Protein AF-A0A5B7G9D9-F1 (afdb_monomer_lite)

Radius of gyration: 19.96 Å; chains: 1; bounding box: 50×51×45 Å

Structure (mmCIF, N/CA/C/O backbone):
data_AF-A0A5B7G9D9-F1
#
_entry.id   AF-A0A5B7G9D9-F1
#
loop_
_atom_site.group_PDB
_atom_site.id
_atom_site.type_symbol
_atom_site.label_atom_id
_atom_site.label_alt_id
_atom_site.label_comp_id
_atom_site.label_asym_id
_atom_site.label_entity_id
_atom_site.label_seq_id
_atom_site.pdbx_PDB_ins_code
_atom_site.Cartn_x
_atom_site.Cartn_y
_atom_site.Cartn_z
_atom_site.occupancy
_atom_site.B_iso_or_equiv
_atom_site.auth_seq_id
_atom_site.auth_comp_id
_atom_site.auth_asym_id
_atom_site.auth_atom_id
_atom_site.pdbx_PDB_model_num
ATOM 1 N N . MET A 1 1 ? 15.672 -17.494 6.144 1.00 69.94 1 MET A N 1
ATOM 2 C CA . MET A 1 1 ? 14.205 -17.357 6.273 1.00 69.94 1 MET A CA 1
ATOM 3 C C . MET A 1 1 ? 13.886 -15.875 6.356 1.00 69.94 1 MET A C 1
ATOM 5 O O . MET A 1 1 ? 14.485 -15.202 7.184 1.00 69.94 1 MET A O 1
ATOM 9 N N . SER A 1 2 ? 13.019 -15.360 5.488 1.00 78.38 2 SER A N 1
ATOM 10 C CA . SER A 1 2 ? 12.480 -13.998 5.582 1.00 78.38 2 SER A CA 1
ATOM 11 C C . SER A 1 2 ? 10.986 -14.077 5.884 1.00 78.38 2 SER A C 1
ATOM 13 O O . SER A 1 2 ? 10.316 -15.015 5.462 1.00 78.38 2 SER A O 1
ATOM 15 N N . ALA A 1 3 ? 10.481 -13.124 6.668 1.00 84.06 3 ALA A N 1
ATOM 16 C CA . ALA A 1 3 ? 9.072 -13.061 7.048 1.00 84.06 3 ALA A CA 1
ATOM 17 C C . ALA A 1 3 ? 8.488 -11.701 6.652 1.00 84.06 3 ALA A C 1
ATOM 19 O O . ALA A 1 3 ? 7.961 -11.536 5.557 1.00 84.06 3 ALA A O 1
ATOM 20 N N . GLU A 1 4 ? 8.653 -10.687 7.500 1.00 84.00 4 GLU A N 1
ATOM 21 C CA . GLU A 1 4 ? 8.013 -9.381 7.308 1.00 84.00 4 GLU A CA 1
ATOM 22 C C . GLU A 1 4 ? 8.433 -8.646 6.030 1.00 84.00 4 GLU A C 1
ATOM 24 O O . GLU A 1 4 ? 7.591 -8.012 5.392 1.00 84.00 4 GLU A O 1
ATOM 29 N N . GLY A 1 5 ? 9.700 -8.770 5.622 1.00 84.88 5 GLY A N 1
ATOM 30 C CA . GLY A 1 5 ? 10.170 -8.199 4.359 1.00 84.88 5 GLY A CA 1
ATOM 31 C C . GLY A 1 5 ? 9.401 -8.748 3.154 1.00 84.88 5 GLY A C 1
ATOM 32 O O . GLY A 1 5 ? 9.016 -7.979 2.280 1.00 84.88 5 GLY A O 1
ATOM 33 N N . ASN A 1 6 ? 9.087 -10.048 3.161 1.00 90.06 6 ASN A N 1
ATOM 34 C CA . ASN A 1 6 ? 8.357 -10.706 2.078 1.00 90.06 6 ASN A CA 1
ATOM 35 C C . ASN A 1 6 ? 6.869 -10.313 2.043 1.00 90.06 6 ASN A C 1
ATOM 37 O O . ASN A 1 6 ? 6.266 -10.284 0.978 1.00 90.06 6 ASN A O 1
ATOM 41 N N . LEU A 1 7 ? 6.278 -9.965 3.196 1.00 89.50 7 LEU A N 1
ATOM 42 C CA . LEU A 1 7 ? 4.882 -9.505 3.269 1.00 89.50 7 LEU A CA 1
ATOM 43 C C . LEU A 1 7 ? 4.655 -8.141 2.601 1.00 89.50 7 LEU A C 1
ATOM 45 O O . LEU A 1 7 ? 3.542 -7.862 2.167 1.00 89.50 7 LEU A O 1
ATOM 49 N N . HIS A 1 8 ? 5.680 -7.287 2.556 1.00 93.25 8 HIS A N 1
ATOM 50 C CA . HIS A 1 8 ? 5.598 -5.960 1.930 1.00 93.25 8 HIS A CA 1
ATOM 51 C C . HIS A 1 8 ? 6.224 -5.950 0.530 1.00 93.25 8 HIS A C 1
ATOM 53 O O . HIS A 1 8 ? 5.824 -5.164 -0.325 1.00 93.25 8 HIS A O 1
ATOM 59 N N . ASN A 1 9 ? 7.180 -6.847 0.278 1.00 94.31 9 ASN A N 1
ATOM 60 C CA . ASN A 1 9 ? 7.839 -7.009 -1.008 1.00 94.31 9 ASN A CA 1
ATOM 61 C C . ASN A 1 9 ? 7.925 -8.499 -1.394 1.00 94.31 9 ASN A C 1
ATOM 63 O O . ASN A 1 9 ? 8.935 -9.141 -1.102 1.00 94.31 9 ASN A O 1
ATOM 67 N N . PRO A 1 10 ? 6.912 -9.053 -2.086 1.00 93.38 10 PRO A N 1
ATOM 68 C CA . PRO A 1 10 ? 6.971 -10.417 -2.618 1.00 93.38 10 PRO A CA 1
ATOM 69 C C . PRO A 1 10 ? 8.096 -10.626 -3.645 1.00 93.38 10 PRO A C 1
ATOM 71 O O . PRO A 1 10 ? 8.570 -11.743 -3.832 1.00 93.38 10 PRO A O 1
ATOM 74 N N . ALA A 1 11 ? 8.564 -9.551 -4.287 1.00 93.19 11 ALA A N 1
ATOM 75 C CA . ALA A 1 11 ? 9.653 -9.572 -5.261 1.00 93.19 11 ALA A CA 1
ATOM 76 C C . ALA A 1 11 ? 11.050 -9.472 -4.615 1.00 93.19 11 ALA A C 1
ATOM 78 O O . ALA A 1 11 ? 12.041 -9.282 -5.321 1.00 93.19 11 ALA A O 1
ATOM 79 N N . LEU A 1 12 ? 11.161 -9.635 -3.287 1.00 91.00 12 LEU A N 1
ATOM 80 C CA . LEU A 1 12 ? 12.408 -9.469 -2.527 1.00 91.00 12 LEU A CA 1
ATOM 81 C C . LEU A 1 12 ? 13.596 -10.247 -3.114 1.00 91.00 12 LEU A C 1
ATOM 83 O O . LEU A 1 12 ? 14.721 -9.756 -3.089 1.00 91.00 12 LEU A O 1
ATOM 87 N N . TYR A 1 13 ? 13.347 -11.443 -3.649 1.00 91.50 13 TYR A N 1
ATOM 88 C CA . TYR A 1 13 ? 14.374 -12.310 -4.237 1.00 91.50 13 TYR A CA 1
ATOM 89 C C . TYR A 1 13 ? 14.386 -12.315 -5.769 1.00 91.50 13 TYR A C 1
ATOM 91 O O . TYR A 1 13 ? 15.216 -12.992 -6.366 1.00 91.50 13 TYR A O 1
ATOM 99 N N . ALA A 1 14 ? 13.491 -11.562 -6.410 1.00 90.81 14 ALA A N 1
ATOM 100 C CA . ALA A 1 14 ? 13.396 -11.484 -7.865 1.00 90.81 14 ALA A CA 1
ATOM 101 C C . ALA A 1 14 ? 14.359 -10.447 -8.472 1.00 90.81 14 ALA A C 1
ATOM 103 O O . ALA A 1 14 ? 14.452 -10.347 -9.691 1.00 90.81 14 ALA A O 1
ATOM 104 N N . GLY A 1 15 ? 15.043 -9.646 -7.643 1.00 87.50 15 GLY A N 1
ATOM 105 C CA . GLY A 1 15 ? 15.938 -8.579 -8.108 1.00 87.50 15 GLY A CA 1
ATOM 106 C C . GLY A 1 15 ? 15.216 -7.445 -8.844 1.00 87.50 15 GLY A C 1
ATOM 107 O O . GLY A 1 15 ? 15.845 -6.692 -9.580 1.00 87.50 15 GLY A O 1
ATOM 108 N N . THR A 1 16 ? 13.897 -7.338 -8.673 1.00 92.69 16 THR A N 1
ATOM 109 C CA . THR A 1 16 ? 13.046 -6.334 -9.319 1.00 92.69 16 THR A CA 1
ATOM 110 C C . THR A 1 16 ? 12.193 -5.606 -8.284 1.00 92.69 16 THR A C 1
ATOM 112 O O . THR A 1 16 ? 11.962 -6.100 -7.179 1.00 92.69 16 THR A O 1
ATOM 115 N N . HIS A 1 17 ? 11.711 -4.422 -8.658 1.00 93.44 17 HIS A N 1
ATOM 116 C CA . HIS A 1 17 ? 10.827 -3.593 -7.839 1.00 93.44 17 HIS A CA 1
ATOM 117 C C . HIS A 1 17 ? 9.541 -3.307 -8.612 1.00 93.44 17 HIS A C 1
ATOM 119 O O . HIS A 1 17 ? 9.343 -2.181 -9.073 1.00 93.44 17 HIS A O 1
ATOM 125 N N . PRO A 1 18 ? 8.691 -4.326 -8.832 1.00 96.75 18 PRO A N 1
ATOM 126 C CA . PRO A 1 18 ? 7.441 -4.120 -9.541 1.00 96.75 18 PRO A CA 1
ATOM 127 C C . PRO A 1 18 ? 6.559 -3.128 -8.773 1.00 96.75 18 PRO A C 1
ATOM 129 O O . PRO A 1 18 ? 6.694 -2.983 -7.549 1.00 96.75 18 PRO A O 1
ATOM 132 N N . PRO A 1 19 ? 5.630 -2.450 -9.457 1.00 97.69 19 PRO A N 1
ATOM 133 C CA . PRO A 1 19 ? 4.638 -1.656 -8.768 1.00 97.69 19 PRO A CA 1
ATOM 134 C C . PRO A 1 19 ? 3.782 -2.505 -7.824 1.00 97.69 19 PRO A C 1
ATOM 136 O O . PRO A 1 19 ? 3.366 -3.616 -8.160 1.00 97.69 19 PRO A O 1
ATOM 139 N N . VAL A 1 20 ? 3.448 -1.956 -6.659 1.00 97.69 20 VAL A N 1
ATOM 140 C CA . VAL A 1 20 ? 2.701 -2.665 -5.611 1.00 97.69 20 VAL A CA 1
ATOM 141 C C . VAL A 1 20 ? 1.324 -3.140 -6.081 1.00 97.69 20 VAL A C 1
ATOM 143 O O . VAL A 1 20 ? 0.837 -4.166 -5.608 1.00 97.69 20 VAL A O 1
ATOM 146 N N . TRP A 1 21 ? 0.698 -2.447 -7.040 1.00 98.25 21 TRP A N 1
ATOM 147 C CA . TRP A 1 21 ? -0.574 -2.882 -7.622 1.00 98.25 21 TRP A CA 1
ATOM 148 C C . TRP A 1 21 ? -0.432 -4.135 -8.482 1.00 98.25 21 TRP A C 1
ATOM 150 O O . TRP A 1 21 ? -1.346 -4.948 -8.482 1.00 98.25 21 TRP A O 1
ATOM 160 N N . GLN A 1 22 ? 0.695 -4.336 -9.169 1.00 98.00 22 GLN A N 1
ATOM 161 C CA . GLN A 1 22 ? 0.905 -5.519 -10.004 1.00 98.00 22 GLN A CA 1
ATOM 162 C C . GLN A 1 22 ? 0.897 -6.783 -9.139 1.00 98.00 22 GLN A C 1
ATOM 164 O O . GLN A 1 22 ? 0.089 -7.681 -9.367 1.00 98.00 22 GLN A O 1
ATOM 169 N N . VAL A 1 23 ? 1.726 -6.804 -8.090 1.00 97.25 23 VAL A N 1
ATOM 170 C CA . VAL A 1 23 ? 1.803 -7.947 -7.165 1.00 97.25 23 VAL A CA 1
ATOM 171 C C . VAL A 1 23 ? 0.521 -8.117 -6.347 1.00 97.25 23 VAL A C 1
ATOM 173 O O . VAL A 1 23 ? 0.128 -9.238 -6.039 1.00 97.25 23 VAL A O 1
ATOM 176 N N . SER A 1 24 ? -0.164 -7.018 -6.009 1.00 97.88 24 SER A N 1
ATOM 177 C CA . SER A 1 24 ? -1.422 -7.081 -5.255 1.00 97.88 24 SER A CA 1
ATOM 178 C C . SER A 1 24 ? -2.565 -7.645 -6.096 1.00 97.88 24 SER A C 1
ATOM 180 O O . SER A 1 24 ? -3.356 -8.429 -5.580 1.00 97.88 24 SER A O 1
ATOM 182 N N . LEU A 1 25 ? -2.657 -7.272 -7.376 1.00 98.44 25 LEU A N 1
ATOM 183 C CA . LEU A 1 25 ? -3.663 -7.811 -8.294 1.00 98.44 25 LEU A CA 1
ATOM 184 C C . LEU A 1 25 ? -3.415 -9.293 -8.574 1.00 98.44 25 LEU A C 1
ATOM 186 O O . LEU A 1 25 ? -4.350 -10.081 -8.493 1.00 98.44 25 LEU A O 1
ATOM 190 N N . GLU A 1 26 ? -2.164 -9.685 -8.822 1.00 97.94 26 GLU A N 1
ATOM 191 C CA . GLU A 1 26 ? -1.787 -11.095 -8.971 1.00 97.94 26 GLU A CA 1
ATOM 192 C C . GLU A 1 26 ? -2.181 -11.911 -7.731 1.00 97.94 26 GLU A C 1
ATOM 194 O O . GLU A 1 26 ? -2.881 -12.918 -7.845 1.00 97.94 26 GLU A O 1
ATOM 199 N N . TYR A 1 27 ? -1.832 -11.426 -6.534 1.00 97.56 27 TYR A N 1
ATOM 200 C CA . TYR A 1 27 ? -2.235 -12.047 -5.272 1.00 97.56 27 TYR A CA 1
ATOM 201 C C . TYR A 1 27 ? -3.760 -12.181 -5.138 1.00 97.56 27 TYR A C 1
ATOM 203 O O . TYR A 1 27 ? -4.257 -13.228 -4.725 1.00 97.56 27 TYR A O 1
ATOM 211 N N . LEU A 1 28 ? -4.520 -11.133 -5.468 1.00 97.81 28 LEU A N 1
ATOM 212 C CA . LEU A 1 28 ? -5.979 -11.153 -5.345 1.00 97.81 28 LEU A CA 1
ATOM 213 C C . LEU A 1 28 ? -6.635 -12.090 -6.363 1.00 97.81 28 LEU A C 1
ATOM 215 O O . LEU A 1 28 ? -7.608 -12.752 -6.013 1.00 97.81 28 LEU A O 1
ATOM 219 N N . HIS A 1 29 ? -6.093 -12.205 -7.577 1.00 98.00 29 HIS A N 1
ATOM 220 C CA . HIS A 1 29 ? -6.549 -13.200 -8.549 1.00 98.00 29 HIS A CA 1
ATOM 221 C C . HIS A 1 29 ? -6.289 -14.628 -8.058 1.00 98.00 29 HIS A C 1
ATOM 223 O O . HIS A 1 29 ? -7.190 -15.461 -8.120 1.00 98.00 29 HIS A O 1
ATOM 229 N N . LEU A 1 30 ? -5.120 -14.891 -7.464 1.00 97.62 30 LEU A N 1
ATOM 230 C CA . LEU A 1 30 ? -4.850 -16.175 -6.810 1.00 97.62 30 LEU A CA 1
ATOM 231 C C . LEU A 1 30 ? -5.803 -16.429 -5.636 1.00 97.62 30 LEU A C 1
ATOM 233 O O . LEU A 1 30 ? -6.241 -17.554 -5.439 1.00 97.62 30 LEU A O 1
ATOM 237 N N . ALA A 1 31 ? -6.172 -15.399 -4.871 1.00 96.75 31 ALA A N 1
ATOM 238 C CA . ALA A 1 31 ? -7.145 -15.530 -3.786 1.00 96.75 31 ALA A CA 1
ATOM 239 C C . ALA A 1 31 ? -8.584 -15.783 -4.282 1.00 96.75 31 ALA A C 1
ATOM 241 O O . ALA A 1 31 ? -9.394 -16.309 -3.519 1.00 96.75 31 ALA A O 1
ATOM 242 N N . LEU A 1 32 ? 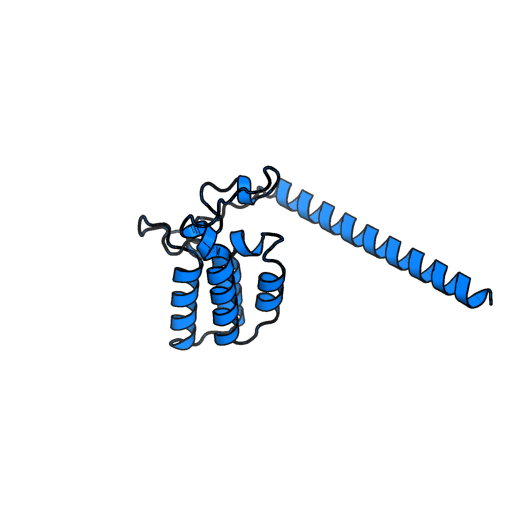-8.914 -15.417 -5.528 1.00 96.69 32 LEU A N 1
ATOM 243 C CA . LEU A 1 32 ? -10.169 -15.813 -6.178 1.00 96.69 32 LEU A CA 1
ATOM 244 C C . LEU A 1 32 ? -10.127 -17.281 -6.623 1.00 96.69 32 LEU A C 1
ATOM 246 O O . LEU A 1 32 ? -11.108 -17.996 -6.438 1.00 96.69 32 LEU A O 1
ATOM 250 N N . GLU A 1 33 ? -9.000 -17.733 -7.178 1.00 97.69 33 GLU A N 1
ATOM 251 C CA . GLU A 1 33 ? -8.799 -19.127 -7.605 1.00 97.69 33 GLU A CA 1
ATOM 252 C C . GLU A 1 33 ? -8.686 -20.093 -6.414 1.00 97.69 33 GLU A C 1
ATOM 254 O O . GLU A 1 33 ? -9.170 -21.228 -6.450 1.00 97.69 33 GLU A O 1
ATOM 259 N N . HIS A 1 34 ? -8.077 -19.627 -5.326 1.00 96.69 34 HIS A N 1
ATOM 260 C CA . HIS A 1 34 ? -7.832 -20.374 -4.100 1.00 96.69 34 HIS A CA 1
ATOM 261 C C . HIS A 1 34 ? -8.404 -19.609 -2.897 1.00 96.69 34 HIS A C 1
ATOM 263 O O . HIS A 1 34 ? -7.666 -18.912 -2.188 1.00 96.69 34 HIS A O 1
ATOM 269 N N . PRO A 1 35 ? -9.725 -19.726 -2.650 1.00 93.06 35 PRO A N 1
ATOM 270 C CA . PRO A 1 35 ? -10.405 -18.946 -1.628 1.00 93.06 35 PRO A CA 1
ATOM 271 C C . PRO A 1 35 ? -9.802 -19.124 -0.236 1.00 93.06 35 PRO A C 1
ATOM 273 O O . PRO A 1 35 ? -9.608 -20.235 0.257 1.00 93.06 35 PRO A O 1
ATOM 276 N N . CYS A 1 36 ? -9.579 -17.999 0.435 1.00 92.88 36 CYS A N 1
ATOM 277 C CA . CYS A 1 36 ? -9.185 -17.941 1.835 1.00 92.88 36 CYS A CA 1
ATOM 278 C C . CYS A 1 36 ? -10.076 -16.944 2.592 1.00 92.88 36 CYS A C 1
ATOM 280 O O . CYS A 1 36 ? -10.776 -16.141 1.966 1.00 92.88 36 CYS A O 1
ATOM 282 N N . PRO A 1 37 ? -10.085 -16.966 3.939 1.00 95.44 37 PRO A N 1
ATOM 283 C CA . PRO A 1 37 ? -10.809 -15.968 4.711 1.00 95.44 37 PRO A CA 1
ATOM 284 C C . PRO A 1 37 ? -10.450 -14.551 4.259 1.00 95.44 37 PRO A C 1
ATOM 286 O O . PRO A 1 37 ? -9.284 -14.160 4.266 1.00 95.44 37 PRO A O 1
ATOM 289 N N . THR A 1 38 ? -11.461 -13.749 3.920 1.00 94.69 38 THR A N 1
ATOM 290 C CA . THR A 1 38 ? -11.287 -12.377 3.420 1.00 94.69 38 THR A CA 1
ATOM 291 C C . THR A 1 38 ? -10.392 -11.524 4.322 1.00 94.69 38 THR A C 1
ATOM 293 O O . THR A 1 38 ? -9.657 -10.659 3.849 1.00 94.69 38 THR A O 1
ATOM 296 N N . SER A 1 39 ? -10.431 -11.758 5.635 1.00 96.00 39 SER A N 1
ATOM 297 C CA . SER A 1 39 ? -9.580 -11.068 6.605 1.00 96.00 39 SER A CA 1
ATOM 298 C C . SER A 1 39 ? -8.085 -11.245 6.320 1.00 96.00 39 SER A C 1
ATOM 300 O O . SER A 1 39 ? -7.33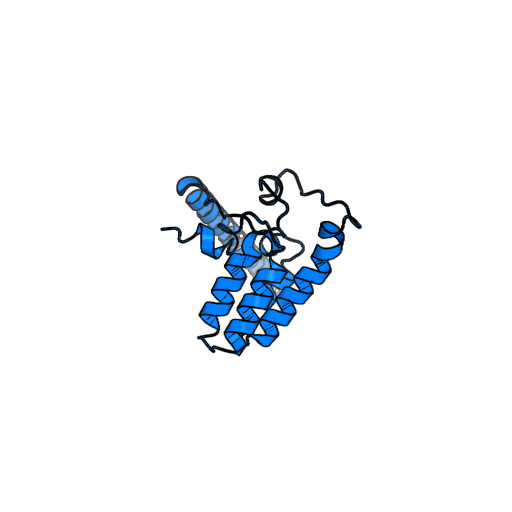0 -10.297 6.536 1.00 96.00 39 SER A O 1
ATOM 302 N N . TYR A 1 40 ? -7.666 -12.405 5.805 1.00 95.56 40 TYR A N 1
ATOM 303 C CA . TYR A 1 40 ? -6.274 -12.699 5.463 1.00 95.56 40 TYR A CA 1
ATOM 304 C C . TYR A 1 40 ? -5.862 -11.899 4.233 1.00 95.56 40 TYR A C 1
ATOM 306 O O . TYR A 1 40 ? -4.916 -11.116 4.305 1.00 95.56 40 TYR A O 1
ATOM 314 N N . SER A 1 41 ? -6.641 -11.988 3.151 1.00 96.62 41 SER A N 1
ATOM 315 C CA . SER A 1 41 ? -6.407 -11.202 1.935 1.00 96.62 41 SER A CA 1
ATOM 316 C C . SER A 1 41 ? -6.395 -9.710 2.201 1.00 96.62 41 SER A C 1
ATOM 318 O O . SER A 1 41 ? -5.455 -9.027 1.803 1.00 96.62 41 SER A O 1
ATOM 320 N N . ARG A 1 42 ? -7.364 -9.201 2.965 1.00 97.38 42 ARG A N 1
ATOM 321 C CA . ARG A 1 42 ? -7.394 -7.789 3.349 1.00 97.38 42 ARG A CA 1
ATOM 322 C C . ARG A 1 42 ? -6.142 -7.396 4.130 1.00 97.38 42 ARG A C 1
ATOM 324 O O . ARG A 1 42 ? -5.553 -6.355 3.855 1.00 97.38 42 ARG A O 1
ATOM 331 N N . GLY A 1 43 ? -5.728 -8.228 5.087 1.00 96.69 43 GLY A N 1
ATOM 332 C CA . GLY A 1 43 ? -4.503 -8.026 5.858 1.00 96.69 43 GLY A CA 1
ATOM 333 C C . GLY A 1 43 ? -3.255 -7.961 4.974 1.00 96.69 43 GLY A C 1
ATOM 334 O O . GLY A 1 43 ? -2.441 -7.057 5.148 1.00 96.69 43 GLY A O 1
ATOM 335 N N . HIS A 1 44 ? -3.131 -8.860 3.997 1.00 96.44 44 HIS A N 1
ATOM 336 C CA . HIS A 1 44 ? -2.016 -8.871 3.048 1.00 96.44 44 HIS A CA 1
ATOM 337 C C . HIS A 1 44 ? -2.025 -7.651 2.124 1.00 96.44 44 HIS A C 1
ATOM 339 O O . HIS A 1 44 ? -0.991 -7.009 1.972 1.00 96.44 44 HIS A O 1
ATOM 345 N N . VAL A 1 45 ? -3.181 -7.243 1.595 1.00 97.69 45 VAL A N 1
ATOM 346 C CA . VAL A 1 45 ? -3.284 -6.027 0.768 1.00 97.69 45 VAL A CA 1
ATOM 347 C C . VAL A 1 45 ? -2.878 -4.780 1.562 1.00 97.69 45 VAL A C 1
ATOM 349 O O . VAL A 1 45 ? -2.145 -3.939 1.048 1.00 97.69 45 VAL A O 1
ATOM 352 N N . PHE A 1 46 ? -3.260 -4.674 2.842 1.00 97.50 46 PHE A N 1
ATOM 353 C CA . PHE A 1 46 ? -2.787 -3.581 3.705 1.00 97.50 46 PHE A CA 1
ATOM 354 C C . PHE A 1 46 ? -1.261 -3.555 3.869 1.00 97.50 46 PHE A C 1
ATOM 356 O O . PHE A 1 46 ? -0.695 -2.478 4.055 1.00 97.50 46 PHE A O 1
ATOM 363 N N . LYS A 1 47 ? -0.601 -4.718 3.829 1.00 96.00 47 LYS A N 1
ATOM 364 C CA . LYS A 1 47 ? 0.860 -4.835 3.924 1.00 96.00 47 LYS A CA 1
ATOM 365 C C . LYS A 1 47 ? 1.535 -4.482 2.603 1.00 96.00 47 LYS A C 1
ATOM 367 O O . LYS A 1 47 ? 2.431 -3.645 2.600 1.00 96.00 47 LYS A O 1
ATOM 372 N N . LEU A 1 48 ? 1.053 -5.029 1.490 1.00 97.06 48 LEU A N 1
ATOM 373 C CA . LEU A 1 48 ? 1.576 -4.743 0.151 1.00 97.06 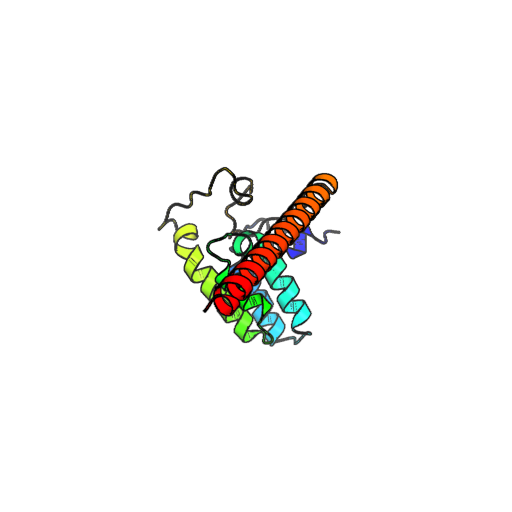48 LEU A CA 1
ATOM 374 C C . LEU A 1 48 ? 1.461 -3.257 -0.207 1.00 97.06 48 LEU A C 1
ATOM 376 O O . LEU A 1 48 ? 2.396 -2.664 -0.733 1.00 97.06 48 LEU A O 1
ATOM 380 N N . LEU A 1 49 ? 0.329 -2.634 0.127 1.00 97.38 49 LEU A N 1
ATOM 381 C CA . LEU A 1 49 ? 0.045 -1.236 -0.201 1.00 97.38 49 LEU A CA 1
ATOM 382 C C . LEU A 1 49 ? 0.397 -0.269 0.939 1.00 97.38 49 LEU A C 1
ATOM 384 O O . LEU A 1 49 ? -0.045 0.879 0.921 1.00 97.38 49 LEU A O 1
ATOM 388 N N . HIS A 1 50 ? 1.158 -0.711 1.947 1.00 95.88 50 HIS A N 1
ATOM 389 C CA . HIS A 1 50 ? 1.362 0.027 3.197 1.00 95.88 50 HIS A CA 1
ATOM 390 C C . HIS A 1 50 ? 1.816 1.479 2.980 1.00 95.88 50 HIS A C 1
ATOM 392 O O . HIS A 1 50 ? 1.211 2.404 3.530 1.00 95.88 50 HIS A O 1
ATOM 398 N N . HIS A 1 51 ? 2.852 1.688 2.164 1.00 95.38 51 HIS A N 1
ATOM 399 C CA . HIS A 1 51 ? 3.428 3.014 1.934 1.00 95.38 51 HIS A CA 1
ATOM 400 C C . HIS A 1 51 ? 2.467 3.944 1.191 1.00 95.38 51 HIS A C 1
ATOM 402 O O . HIS A 1 51 ? 2.313 5.098 1.593 1.00 95.38 51 HIS A O 1
ATOM 408 N N . CYS A 1 52 ? 1.765 3.424 0.181 1.00 96.94 52 CYS A N 1
ATOM 409 C CA . CYS A 1 52 ? 0.737 4.157 -0.550 1.00 96.94 52 CYS A CA 1
ATOM 410 C C . CYS A 1 52 ? -0.473 4.505 0.323 1.00 96.94 52 CYS A C 1
ATOM 412 O O . CYS A 1 52 ? -0.918 5.646 0.310 1.00 96.94 52 CYS A O 1
ATOM 414 N N . LEU A 1 53 ? -1.009 3.555 1.095 1.00 96.88 53 LEU A N 1
ATOM 415 C CA . LEU A 1 53 ? -2.194 3.777 1.938 1.00 96.88 53 LEU A CA 1
ATOM 416 C C . LEU A 1 53 ? -1.909 4.657 3.160 1.00 96.88 53 LEU A C 1
ATOM 418 O O . LEU A 1 53 ? -2.840 5.170 3.778 1.00 96.88 53 LEU A O 1
ATOM 422 N N . SER A 1 54 ? -0.638 4.820 3.524 1.00 93.88 54 SER A N 1
ATOM 423 C CA . SER A 1 54 ? -0.218 5.741 4.584 1.00 93.88 54 SER A CA 1
ATOM 424 C C . SER A 1 54 ? -0.129 7.194 4.108 1.00 93.88 54 SER A C 1
ATOM 426 O O . SER A 1 54 ? 0.078 8.079 4.933 1.00 93.88 54 SER A O 1
ATOM 428 N N . MET A 1 55 ? -0.285 7.452 2.806 1.00 94.50 55 MET A N 1
ATOM 429 C CA . MET A 1 55 ? -0.321 8.804 2.250 1.00 94.50 55 MET A CA 1
ATOM 430 C C . MET A 1 55 ? -1.681 9.470 2.523 1.00 94.50 55 MET A C 1
ATOM 432 O O . MET A 1 55 ? -2.713 8.812 2.338 1.00 94.50 55 MET A O 1
ATOM 436 N N . PRO A 1 56 ? -1.721 10.757 2.919 1.00 93.06 56 PRO A N 1
ATOM 437 C CA . PRO A 1 56 ? -2.974 11.482 3.141 1.00 93.06 56 PRO A CA 1
ATOM 438 C C . PRO A 1 56 ? -3.919 11.462 1.933 1.00 93.06 56 PRO A C 1
ATOM 440 O O . PRO A 1 56 ? -5.126 11.291 2.091 1.00 93.06 56 PRO A O 1
ATOM 443 N N . GLU A 1 57 ? -3.373 11.550 0.721 1.00 93.69 57 GLU A N 1
ATOM 444 C CA . GLU A 1 57 ? -4.122 11.574 -0.539 1.00 93.69 57 GLU A CA 1
ATOM 445 C C . GLU A 1 57 ? -4.833 10.250 -0.830 1.00 93.69 57 GLU A C 1
ATOM 447 O O . GLU A 1 57 ? -5.761 10.220 -1.629 1.00 93.69 57 GLU A O 1
ATOM 452 N N . ASN A 1 58 ? -4.411 9.154 -0.189 1.00 96.75 58 ASN A N 1
ATOM 453 C CA . ASN A 1 58 ? -4.968 7.811 -0.358 1.00 96.75 58 ASN A CA 1
ATOM 454 C C . ASN A 1 58 ? -5.814 7.361 0.839 1.00 96.75 58 ASN A C 1
ATOM 456 O O . ASN A 1 58 ? -6.144 6.176 0.966 1.00 96.75 58 ASN A O 1
ATOM 460 N N . PHE A 1 59 ? -6.180 8.292 1.724 1.00 96.31 59 PHE A N 1
ATOM 461 C CA . PHE A 1 59 ? -6.999 7.996 2.894 1.00 96.31 59 PHE A CA 1
ATOM 462 C C . PHE A 1 59 ? -8.355 7.379 2.520 1.00 96.31 59 PHE A C 1
ATOM 464 O O . PHE A 1 59 ? -8.806 6.438 3.175 1.00 96.31 59 PHE A O 1
ATOM 471 N N . ASP A 1 60 ? -8.983 7.857 1.446 1.00 97.94 60 ASP A N 1
ATOM 472 C CA . ASP A 1 60 ? -10.244 7.325 0.923 1.00 97.94 60 ASP A CA 1
ATOM 473 C C . ASP A 1 60 ? -10.117 5.846 0.521 1.00 97.94 60 ASP A C 1
ATOM 475 O O . ASP A 1 60 ? -10.964 5.026 0.881 1.00 97.94 60 ASP A O 1
ATOM 479 N N . LEU A 1 61 ? -9.023 5.477 -0.152 1.00 98.31 61 LEU A N 1
ATOM 480 C CA . LEU A 1 61 ? -8.741 4.098 -0.557 1.00 98.31 61 LEU A CA 1
ATOM 481 C C . LEU A 1 61 ? -8.471 3.208 0.656 1.00 98.31 61 LEU A C 1
ATOM 483 O O . LEU A 1 61 ? -9.003 2.100 0.746 1.00 98.31 61 LEU A O 1
ATOM 487 N N . ARG A 1 62 ? -7.705 3.712 1.631 1.00 98.06 62 ARG A N 1
ATOM 488 C CA . ARG A 1 62 ? -7.448 3.016 2.899 1.00 98.06 62 ARG A CA 1
ATOM 489 C C . ARG A 1 62 ? -8.748 2.754 3.657 1.00 98.06 62 ARG A C 1
ATOM 491 O O . ARG A 1 62 ? -8.954 1.655 4.178 1.00 98.06 62 ARG A O 1
ATOM 498 N N . TYR A 1 63 ? -9.623 3.755 3.716 1.00 97.75 63 TYR A N 1
ATOM 499 C CA . TYR A 1 63 ? -10.922 3.645 4.361 1.00 97.75 63 TYR A CA 1
ATOM 500 C C . TYR A 1 63 ? -11.805 2.619 3.648 1.00 97.75 63 TYR A C 1
ATOM 502 O O . TYR A 1 63 ? -12.312 1.706 4.302 1.00 97.75 63 TYR A O 1
ATOM 510 N N . ARG A 1 64 ? -11.918 2.695 2.316 1.00 97.94 64 ARG A N 1
ATOM 511 C CA . ARG A 1 64 ? -12.657 1.718 1.501 1.00 97.94 64 ARG A CA 1
ATOM 512 C C . ARG A 1 64 ? -12.163 0.293 1.746 1.00 97.94 64 ARG A C 1
ATOM 514 O O . ARG A 1 64 ? -12.963 -0.555 2.133 1.00 97.94 64 ARG A O 1
ATOM 521 N N . LEU A 1 65 ? -10.849 0.057 1.660 1.00 98.06 65 LEU A N 1
ATOM 522 C CA . LEU A 1 65 ? -10.253 -1.260 1.909 1.00 98.06 65 LEU A CA 1
ATOM 523 C C . LEU A 1 65 ? -10.603 -1.806 3.300 1.00 98.06 65 LEU A C 1
ATOM 525 O O . LEU A 1 65 ? -10.850 -2.999 3.450 1.00 98.06 65 LEU A O 1
ATOM 529 N N . SER A 1 66 ? -10.662 -0.943 4.321 1.00 96.75 66 SER A N 1
ATOM 530 C CA . SER A 1 66 ? -11.003 -1.355 5.691 1.00 96.75 66 SER A CA 1
ATOM 531 C C . SER A 1 66 ? -12.439 -1.872 5.837 1.00 96.75 66 SER A C 1
ATOM 533 O O . SER A 1 66 ? -12.714 -2.677 6.729 1.00 96.75 66 SER A O 1
ATOM 535 N N . LYS A 1 67 ? -13.351 -1.416 4.969 1.00 96.38 67 LYS A N 1
ATOM 536 C CA . LYS A 1 67 ? -14.781 -1.757 4.992 1.00 96.38 67 LYS A CA 1
ATOM 537 C C . LYS A 1 67 ? -15.136 -2.910 4.063 1.00 96.38 67 LYS A C 1
ATOM 539 O O . LYS A 1 67 ? -16.144 -3.571 4.288 1.00 96.38 67 LYS A O 1
ATOM 544 N N . THR A 1 68 ? -14.295 -3.184 3.076 1.00 94.81 68 THR A N 1
ATOM 545 C CA . THR A 1 68 ? -14.477 -4.275 2.125 1.00 94.81 68 THR A CA 1
ATOM 546 C C . THR A 1 68 ? -14.504 -5.655 2.797 1.00 94.81 68 THR A C 1
ATOM 548 O O . THR A 1 68 ? -13.672 -5.965 3.658 1.00 94.81 68 THR A O 1
ATOM 551 N N . SER A 1 69 ? -15.441 -6.500 2.351 1.00 94.19 69 SER A N 1
ATOM 552 C CA . SER A 1 69 ? -15.609 -7.905 2.757 1.00 94.19 69 SER A CA 1
ATOM 553 C C . SER A 1 69 ? -15.516 -8.911 1.594 1.00 94.19 69 SER A C 1
ATOM 555 O O . SER A 1 69 ? -15.613 -10.118 1.826 1.00 94.19 69 SER A O 1
ATOM 557 N N . ARG A 1 70 ? -15.276 -8.439 0.366 1.00 96.50 70 ARG A N 1
ATOM 558 C CA . ARG A 1 70 ? -15.147 -9.256 -0.848 1.00 96.50 70 ARG A CA 1
ATOM 559 C C . ARG A 1 70 ? -13.802 -9.027 -1.524 1.00 96.50 70 ARG A C 1
ATOM 561 O O . ARG A 1 70 ? -13.262 -7.929 -1.451 1.00 96.50 70 ARG A O 1
ATOM 568 N N . VAL A 1 71 ? -13.255 -10.050 -2.171 1.00 97.38 71 VAL A N 1
ATOM 569 C CA . VAL A 1 71 ? -11.945 -9.963 -2.843 1.00 97.38 71 VAL A CA 1
ATOM 570 C C . VAL A 1 71 ? -12.034 -9.056 -4.075 1.00 97.38 71 VAL A C 1
ATOM 572 O O . VAL A 1 71 ? -11.145 -8.244 -4.307 1.00 97.38 71 VAL A O 1
ATOM 575 N N . GLU A 1 72 ? -13.148 -9.105 -4.797 1.00 97.62 72 GLU A N 1
ATOM 576 C CA . GLU A 1 72 ? -13.428 -8.289 -5.983 1.00 97.62 72 GLU A CA 1
ATOM 577 C C . GLU A 1 72 ? -13.458 -6.792 -5.651 1.00 97.62 72 GLU A C 1
ATOM 579 O O . GLU A 1 72 ? -12.903 -5.962 -6.367 1.00 97.62 72 GLU A O 1
ATOM 584 N N . ASP A 1 73 ? -14.027 -6.442 -4.501 1.00 97.75 73 ASP A N 1
ATOM 585 C CA . ASP A 1 73 ? -14.023 -5.069 -4.004 1.00 97.75 73 ASP A CA 1
ATOM 586 C C . ASP A 1 73 ? -12.598 -4.605 -3.641 1.00 97.75 73 ASP A C 1
ATOM 588 O O . ASP A 1 73 ? -12.276 -3.425 -3.790 1.00 97.75 73 ASP A O 1
ATOM 592 N N . MET A 1 74 ? -11.724 -5.512 -3.172 1.00 98.38 74 MET A N 1
ATOM 593 C CA . MET A 1 74 ? -10.312 -5.183 -2.929 1.00 98.38 74 MET A CA 1
ATOM 594 C C . MET A 1 74 ? -9.591 -4.918 -4.243 1.00 98.38 74 MET A C 1
ATOM 596 O O . MET A 1 74 ? -8.839 -3.949 -4.307 1.00 98.38 74 MET A O 1
ATOM 600 N N . ILE A 1 75 ? -9.856 -5.721 -5.282 1.00 98.50 75 ILE A N 1
ATOM 601 C CA . ILE A 1 75 ? -9.329 -5.502 -6.637 1.00 98.50 75 ILE A CA 1
ATOM 602 C C . ILE A 1 75 ? -9.673 -4.081 -7.085 1.00 98.50 75 ILE A C 1
ATOM 604 O O . ILE A 1 75 ? -8.766 -3.317 -7.403 1.00 98.50 75 ILE A O 1
ATOM 608 N N . GLY A 1 76 ? -10.938 -3.667 -6.959 1.00 98.50 76 GLY A N 1
ATOM 609 C CA . GLY A 1 76 ? -11.356 -2.305 -7.305 1.00 98.50 76 GLY A CA 1
ATOM 610 C C . GLY A 1 76 ? -10.650 -1.197 -6.504 1.00 98.50 76 GLY A C 1
ATOM 611 O O . GLY A 1 76 ? -10.465 -0.088 -7.007 1.00 98.50 76 GLY A O 1
ATOM 612 N N . VAL A 1 77 ? -10.218 -1.457 -5.263 1.00 98.56 77 VAL A N 1
ATOM 613 C CA . VAL A 1 77 ? -9.376 -0.510 -4.506 1.00 98.56 77 VAL A CA 1
ATOM 614 C C . VAL A 1 77 ? -7.944 -0.478 -5.046 1.00 98.56 77 VAL A C 1
ATOM 616 O O . VAL A 1 77 ? -7.373 0.607 -5.169 1.00 98.56 77 VAL A O 1
ATOM 619 N N . VAL A 1 78 ? -7.362 -1.634 -5.375 1.00 98.56 78 VAL A N 1
ATOM 620 C CA . VAL A 1 78 ? -6.005 -1.716 -5.939 1.00 98.56 78 VAL A CA 1
ATOM 621 C C . VAL A 1 78 ? -5.938 -1.055 -7.316 1.00 98.56 78 VAL A C 1
ATOM 623 O O . VAL A 1 78 ? -4.985 -0.330 -7.595 1.00 98.56 78 VAL A O 1
ATOM 626 N N . GLU A 1 79 ? -6.956 -1.234 -8.153 1.00 98.62 79 GLU A N 1
ATOM 627 C CA . GLU A 1 79 ? -7.054 -0.563 -9.452 1.00 98.62 79 GLU A CA 1
ATOM 628 C C . GLU A 1 79 ? -7.205 0.952 -9.307 1.00 98.62 79 GLU A C 1
ATOM 630 O O . GLU A 1 79 ? -6.493 1.704 -9.965 1.00 98.62 79 GLU A O 1
ATOM 635 N N . ALA A 1 80 ? -8.038 1.418 -8.372 1.00 98.44 80 ALA A N 1
ATOM 636 C CA . ALA A 1 80 ? -8.142 2.848 -8.090 1.00 98.44 80 ALA A CA 1
ATOM 637 C C . ALA A 1 80 ? -6.807 3.442 -7.599 1.00 98.44 80 ALA A C 1
ATOM 639 O O . ALA A 1 80 ? -6.477 4.585 -7.925 1.00 98.44 80 ALA A O 1
ATOM 640 N N . LEU A 1 81 ? -6.018 2.673 -6.836 1.00 98.44 81 LEU A N 1
ATOM 641 C CA . LEU A 1 81 ? -4.667 3.078 -6.452 1.00 98.44 81 LEU A CA 1
ATOM 642 C C . LEU A 1 81 ? -3.727 3.126 -7.664 1.00 98.44 81 LEU A C 1
ATOM 644 O O . LEU A 1 81 ? -2.997 4.106 -7.810 1.00 98.44 81 LEU A O 1
ATOM 648 N N . ARG A 1 82 ? -3.747 2.094 -8.521 1.00 98.38 82 ARG A N 1
ATOM 649 C CA . ARG A 1 82 ? -2.981 2.046 -9.777 1.00 98.38 82 ARG A CA 1
ATOM 650 C C . ARG A 1 82 ? -3.251 3.300 -10.592 1.00 98.38 82 ARG A C 1
ATOM 652 O O . ARG A 1 82 ? -2.309 4.000 -10.929 1.00 98.38 82 ARG A O 1
ATOM 659 N N . ASP A 1 83 ? -4.513 3.613 -10.855 1.00 98.06 83 ASP A N 1
ATOM 660 C CA . ASP A 1 83 ? -4.886 4.739 -11.715 1.00 98.06 83 ASP A CA 1
ATOM 661 C C . ASP A 1 83 ? -4.406 6.075 -11.135 1.00 98.06 83 ASP A C 1
ATOM 663 O O . ASP A 1 83 ? -3.919 6.937 -11.863 1.00 98.06 83 ASP A O 1
ATOM 667 N N . ARG A 1 84 ? -4.452 6.229 -9.805 1.00 97.25 84 ARG A N 1
ATOM 668 C CA . ARG A 1 84 ? -3.971 7.440 -9.129 1.00 97.25 84 ARG A CA 1
ATOM 669 C C . ARG A 1 84 ? -2.447 7.577 -9.169 1.00 97.25 84 ARG A C 1
ATOM 671 O O . ARG A 1 84 ? -1.939 8.692 -9.265 1.00 97.25 84 ARG A O 1
ATOM 678 N N . MET A 1 85 ? -1.722 6.465 -9.055 1.00 96.88 85 MET A N 1
ATOM 679 C CA . MET A 1 85 ? -0.257 6.441 -8.942 1.00 96.88 85 MET A CA 1
ATOM 680 C C . MET A 1 85 ? 0.463 6.243 -10.287 1.00 96.88 85 MET A C 1
ATOM 682 O O . MET A 1 85 ? 1.639 6.581 -10.406 1.00 96.88 85 MET A O 1
ATOM 686 N N . SER A 1 86 ? -0.230 5.753 -11.316 1.00 97.25 86 SER A N 1
ATOM 687 C CA . SER A 1 86 ? 0.329 5.477 -12.646 1.00 97.25 86 SER A CA 1
ATOM 688 C C . SER A 1 86 ? 0.964 6.701 -13.322 1.00 97.25 86 SER A C 1
ATOM 690 O O . SER A 1 86 ? 2.066 6.552 -13.856 1.00 97.25 86 SER A O 1
ATOM 692 N N . PRO A 1 87 ? 0.386 7.920 -13.259 1.00 97.69 87 PRO A N 1
ATOM 693 C CA . PRO A 1 87 ? 1.028 9.108 -13.831 1.00 97.69 87 PRO A CA 1
ATOM 694 C C . PRO A 1 87 ? 2.394 9.418 -13.203 1.00 97.69 87 PRO A C 1
ATOM 696 O O . PRO A 1 87 ? 3.307 9.884 -13.877 1.00 97.69 87 PRO A O 1
ATOM 699 N N . TYR A 1 88 ? 2.568 9.115 -11.913 1.00 96.88 88 TYR A N 1
ATOM 700 C CA . TYR A 1 88 ? 3.855 9.281 -11.235 1.00 96.88 88 TYR A CA 1
ATOM 701 C C . TYR A 1 88 ? 4.851 8.182 -11.611 1.00 96.88 88 TYR A C 1
ATOM 703 O O . TYR A 1 88 ? 6.045 8.433 -11.737 1.00 96.88 88 TYR A O 1
ATOM 711 N N . HIS A 1 89 ? 4.367 6.955 -11.813 1.00 96.38 89 HIS A N 1
ATOM 712 C CA . HIS A 1 89 ? 5.208 5.832 -12.218 1.00 96.38 89 HIS A CA 1
ATOM 713 C C . HIS A 1 89 ? 5.721 5.952 -13.658 1.00 96.38 89 HIS A C 1
ATOM 715 O O . HIS A 1 89 ? 6.870 5.611 -13.923 1.00 96.38 89 HIS A O 1
ATOM 721 N N . THR A 1 90 ? 4.882 6.440 -14.572 1.00 96.12 90 THR A N 1
ATOM 722 C CA . THR A 1 90 ? 5.205 6.623 -15.999 1.00 96.12 90 THR A CA 1
ATOM 723 C C . THR A 1 90 ? 6.016 7.889 -16.279 1.00 96.12 90 THR A C 1
ATOM 725 O O . THR A 1 90 ? 6.567 8.031 -17.367 1.00 96.12 90 THR A O 1
ATOM 728 N N . GLY A 1 91 ? 6.117 8.795 -15.302 1.00 94.75 91 GLY A N 1
ATOM 729 C CA . GLY A 1 91 ? 6.829 10.064 -15.435 1.00 94.75 91 GLY A CA 1
ATOM 730 C C . GLY A 1 91 ? 5.997 11.197 -16.041 1.00 94.75 91 GLY A C 1
ATOM 731 O O . GLY A 1 91 ? 6.534 12.280 -16.252 1.00 94.75 91 GLY A O 1
ATOM 732 N N . GLU A 1 92 ? 4.696 10.995 -16.280 1.00 96.62 92 GLU A N 1
ATOM 733 C CA . GLU A 1 92 ? 3.776 12.069 -16.690 1.00 96.62 92 GLU A CA 1
ATOM 734 C C . GLU A 1 92 ? 3.648 13.157 -15.617 1.00 96.62 92 GLU A C 1
ATOM 736 O O . GLU A 1 92 ? 3.458 14.334 -15.930 1.00 96.62 92 GLU A O 1
ATOM 741 N N . LYS A 1 93 ? 3.758 12.772 -14.340 1.00 96.31 93 LYS A N 1
ATOM 742 C CA . LYS A 1 93 ? 3.708 13.685 -13.199 1.00 96.31 93 LYS A CA 1
ATOM 743 C C . LYS A 1 93 ? 4.930 13.506 -12.304 1.00 96.31 93 LYS A C 1
ATOM 745 O O . LYS A 1 93 ? 5.247 12.395 -11.888 1.00 96.31 93 LYS A O 1
ATOM 750 N N . ALA A 1 94 ? 5.573 14.615 -11.944 1.00 94.38 94 ALA A N 1
ATOM 751 C CA . ALA A 1 94 ? 6.632 14.607 -10.942 1.00 94.38 94 ALA A CA 1
ATOM 752 C C . ALA A 1 94 ? 6.062 14.243 -9.563 1.00 94.38 94 ALA A C 1
ATOM 754 O O . ALA A 1 94 ? 4.993 14.719 -9.164 1.00 94.38 94 ALA A O 1
ATOM 755 N N . TRP A 1 95 ? 6.774 13.381 -8.841 1.00 94.38 95 TRP A N 1
ATOM 756 C CA . TRP A 1 95 ? 6.435 13.035 -7.469 1.00 94.38 95 TRP A CA 1
ATOM 757 C C . TRP A 1 95 ? 7.381 13.729 -6.503 1.00 94.38 95 TRP A C 1
ATOM 759 O O . TRP A 1 95 ? 8.572 13.429 -6.461 1.00 94.38 95 TRP A O 1
ATOM 769 N N . GLU A 1 96 ? 6.819 14.640 -5.720 1.00 93.00 96 GLU A N 1
ATOM 770 C CA . GLU A 1 96 ? 7.538 15.442 -4.739 1.00 93.00 96 GLU A CA 1
ATOM 771 C C . GLU A 1 96 ? 6.861 15.229 -3.380 1.00 93.00 96 GLU A C 1
ATOM 773 O O . GLU A 1 96 ? 5.801 15.807 -3.125 1.00 93.00 96 GLU A O 1
ATOM 778 N N . PRO A 1 97 ? 7.388 14.331 -2.527 1.00 92.06 97 PRO A N 1
ATOM 779 C CA . PRO A 1 97 ? 6.831 14.130 -1.200 1.00 92.06 97 PRO A CA 1
ATOM 780 C C . PRO A 1 97 ? 7.124 15.338 -0.311 1.00 92.06 97 PRO A C 1
ATOM 782 O O . PRO A 1 97 ? 8.181 15.960 -0.420 1.00 92.06 97 PRO A O 1
ATOM 785 N N . ASP A 1 98 ? 6.231 15.608 0.642 1.00 91.62 98 ASP A N 1
ATOM 786 C CA . ASP A 1 98 ? 6.545 16.497 1.761 1.00 91.62 98 ASP A CA 1
ATOM 787 C C . ASP A 1 98 ? 7.816 15.975 2.466 1.00 91.62 98 ASP A C 1
ATOM 789 O O . ASP A 1 98 ? 7.815 14.813 2.896 1.00 91.62 98 ASP A O 1
ATOM 793 N N . PRO A 1 99 ? 8.886 16.783 2.608 1.00 91.44 99 PRO A N 1
ATOM 794 C CA . PRO A 1 99 ? 10.116 16.383 3.293 1.00 91.44 99 PRO A CA 1
ATOM 795 C C . PRO A 1 99 ? 9.906 15.861 4.721 1.00 91.44 99 PRO A C 1
ATOM 797 O O . PRO A 1 99 ? 10.724 15.086 5.215 1.00 91.44 99 PRO A O 1
ATOM 800 N N . ALA A 1 100 ? 8.820 16.260 5.390 1.00 88.81 100 ALA A N 1
ATOM 801 C CA . ALA A 1 100 ? 8.467 15.778 6.724 1.00 88.81 100 ALA A CA 1
ATOM 802 C C . ALA A 1 100 ? 7.717 14.428 6.719 1.00 88.81 100 ALA A C 1
ATOM 804 O O . ALA A 1 100 ? 7.553 13.805 7.772 1.00 88.81 100 ALA A O 1
ATOM 805 N N . SER A 1 101 ? 7.253 13.956 5.558 1.00 89.44 101 SER A N 1
ATOM 806 C CA . SER A 1 101 ? 6.494 12.708 5.437 1.00 89.44 101 SER A CA 1
ATOM 807 C C . SER A 1 101 ? 7.361 11.459 5.641 1.00 89.44 101 SER A C 1
ATOM 809 O O . SER A 1 101 ? 8.577 11.450 5.444 1.00 89.44 101 SER A O 1
ATOM 811 N N . GLU A 1 102 ? 6.729 10.345 6.018 1.00 87.81 102 GLU A N 1
ATOM 812 C CA . GLU A 1 102 ? 7.401 9.035 6.050 1.00 87.81 102 GLU A CA 1
ATOM 813 C C . GLU A 1 102 ? 7.824 8.602 4.633 1.00 87.81 102 GLU A C 1
ATOM 815 O O . GLU A 1 102 ? 8.848 7.947 4.463 1.00 87.81 102 GLU A O 1
ATOM 820 N N . GLN A 1 103 ? 7.075 9.008 3.603 1.00 92.75 103 GLN A N 1
ATOM 821 C CA . GLN A 1 103 ? 7.347 8.671 2.208 1.00 92.75 103 GLN A CA 1
ATOM 822 C C . GLN A 1 103 ? 8.638 9.308 1.683 1.00 92.75 103 GLN A C 1
ATOM 824 O O . GLN A 1 103 ? 9.331 8.673 0.894 1.00 92.75 103 GLN A O 1
ATOM 829 N N . ALA A 1 104 ? 9.000 10.506 2.150 1.00 92.25 104 ALA A N 1
ATOM 830 C CA . ALA A 1 104 ? 10.269 11.150 1.800 1.00 92.25 104 ALA A CA 1
ATOM 831 C C . ALA A 1 104 ? 11.504 10.397 2.330 1.00 92.25 104 ALA A C 1
ATOM 833 O O . ALA A 1 104 ? 12.602 10.572 1.809 1.00 92.25 104 ALA A O 1
ATOM 834 N N . ARG A 1 105 ? 11.340 9.545 3.353 1.00 90.81 105 ARG A N 1
ATOM 835 C CA . ARG A 1 105 ? 12.419 8.725 3.932 1.00 90.81 105 ARG A CA 1
ATOM 836 C C . ARG A 1 105 ? 12.578 7.362 3.261 1.00 90.81 105 ARG A C 1
ATOM 838 O O . ARG A 1 105 ? 13.473 6.604 3.636 1.00 90.81 105 ARG A O 1
ATOM 845 N N . LEU A 1 106 ? 11.710 7.025 2.310 1.00 92.50 106 LEU A N 1
ATOM 846 C CA . LEU A 1 106 ? 11.768 5.741 1.624 1.00 92.50 106 LEU A CA 1
ATOM 847 C C . LEU A 1 106 ? 12.926 5.708 0.618 1.00 92.50 106 LEU A C 1
ATOM 849 O O .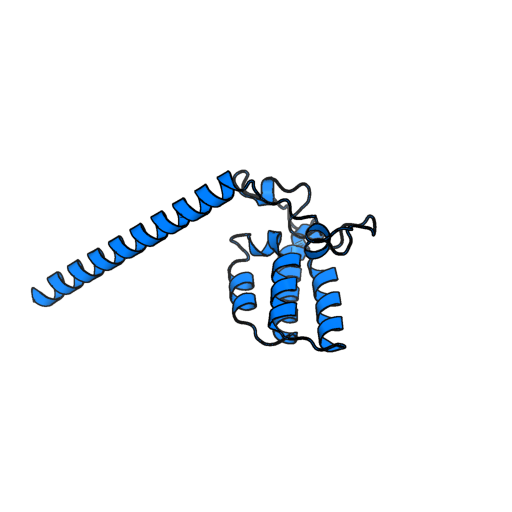 LEU A 1 106 ? 13.166 6.698 -0.072 1.00 92.50 106 LEU A O 1
ATOM 853 N N . PRO A 1 107 ? 13.621 4.565 0.476 1.00 92.50 107 PRO A N 1
ATOM 854 C CA . PRO A 1 107 ? 14.670 4.407 -0.530 1.00 92.50 107 PRO A CA 1
ATOM 855 C C . PRO A 1 107 ? 14.124 4.424 -1.964 1.00 92.50 107 PRO A C 1
ATOM 857 O O . PRO A 1 107 ? 14.879 4.651 -2.906 1.00 92.50 107 PRO A O 1
ATOM 860 N N . MET A 1 108 ? 12.828 4.152 -2.142 1.00 93.81 108 MET A N 1
ATOM 861 C CA . MET A 1 108 ? 12.154 4.137 -3.436 1.00 93.81 108 MET A CA 1
ATOM 862 C C . MET A 1 108 ? 10.773 4.784 -3.341 1.00 93.81 108 MET A C 1
ATOM 864 O O . MET A 1 108 ? 10.190 4.831 -2.252 1.00 93.81 108 MET A O 1
ATOM 868 N N . PRO A 1 109 ? 10.196 5.216 -4.476 1.00 95.81 109 PRO A N 1
ATOM 869 C CA . PRO A 1 109 ? 8.832 5.715 -4.506 1.00 95.81 109 PRO A CA 1
ATOM 870 C C . PRO A 1 109 ? 7.827 4.758 -3.830 1.00 95.81 109 PRO A C 1
ATOM 872 O O . PRO A 1 109 ? 7.955 3.540 -3.980 1.00 95.81 109 PRO A O 1
ATOM 875 N N . PRO A 1 110 ? 6.802 5.271 -3.121 1.00 96.00 110 PRO A N 1
ATOM 876 C CA . PRO A 1 110 ? 5.883 4.472 -2.302 1.00 96.00 110 PRO A CA 1
ATOM 877 C C . PRO A 1 110 ? 5.162 3.349 -3.047 1.00 96.00 110 PRO A C 1
ATOM 879 O O . PRO A 1 110 ? 4.758 2.366 -2.430 1.00 96.00 110 PRO A O 1
ATOM 882 N N . TRP A 1 111 ? 4.974 3.511 -4.357 1.00 96.75 111 TRP A N 1
ATOM 883 C CA . TRP A 1 111 ? 4.289 2.540 -5.202 1.00 96.75 111 TRP A CA 1
ATOM 884 C C . TRP A 1 111 ? 5.188 1.438 -5.753 1.00 96.75 111 TRP A C 1
ATOM 886 O O . TRP A 1 111 ? 4.679 0.561 -6.443 1.00 96.75 111 TRP A O 1
ATOM 896 N N . LEU A 1 112 ? 6.492 1.451 -5.481 1.00 97.06 112 LEU A N 1
ATOM 897 C CA . LEU A 1 112 ? 7.377 0.342 -5.824 1.00 97.06 112 LEU A CA 1
ATOM 898 C C . LEU A 1 112 ? 7.526 -0.601 -4.635 1.00 97.06 112 LEU A C 1
ATOM 900 O O . LEU A 1 112 ? 7.662 -0.164 -3.488 1.00 97.06 112 LEU A O 1
ATOM 904 N N . CYS A 1 113 ? 7.518 -1.905 -4.915 1.00 95.56 113 CYS A N 1
ATOM 905 C CA . CYS A 1 113 ? 7.717 -2.929 -3.902 1.00 95.56 113 CYS A CA 1
ATOM 906 C C . CYS A 1 113 ? 9.058 -2.743 -3.185 1.00 95.56 113 CYS A C 1
ATOM 908 O O . CYS A 1 113 ? 10.136 -2.854 -3.779 1.00 95.56 113 CYS A O 1
ATOM 910 N N . GLN A 1 114 ? 8.973 -2.499 -1.878 1.00 93.56 114 GLN A N 1
ATOM 911 C CA . GLN A 1 114 ? 10.119 -2.266 -1.012 1.00 93.56 114 GLN A CA 1
ATOM 912 C C . GLN A 1 114 ? 9.883 -2.852 0.384 1.00 93.56 114 GLN A C 1
ATOM 914 O O . GLN A 1 114 ? 8.737 -2.915 0.836 1.00 93.56 114 GLN A O 1
ATOM 919 N N . PRO A 1 115 ? 10.933 -3.333 1.073 1.00 89.44 115 PRO A N 1
ATOM 920 C CA . PRO A 1 115 ? 10.787 -3.853 2.427 1.00 89.44 115 PRO A CA 1
ATOM 921 C C . PRO A 1 115 ? 10.320 -2.767 3.399 1.00 89.44 115 PRO A C 1
ATOM 923 O O . PRO A 1 115 ? 10.835 -1.651 3.391 1.00 89.44 115 PRO A O 1
ATOM 926 N N . TYR A 1 116 ? 9.408 -3.124 4.300 1.00 89.12 116 TYR A N 1
ATOM 927 C CA . TYR A 1 116 ? 9.041 -2.259 5.416 1.00 89.12 116 TYR A CA 1
ATOM 928 C C . TYR A 1 116 ? 10.046 -2.408 6.561 1.00 89.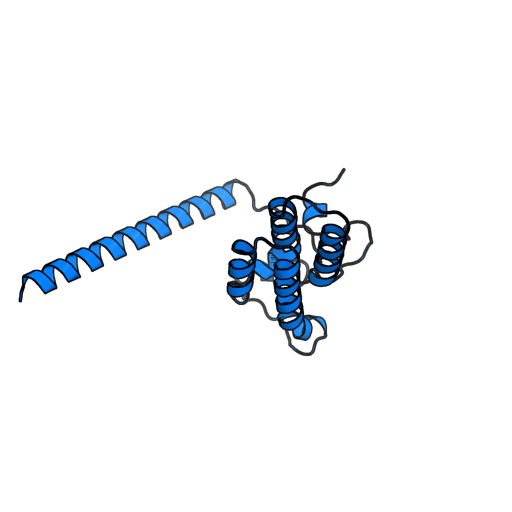12 116 TYR A C 1
ATOM 930 O O . TYR A 1 116 ? 10.201 -3.493 7.130 1.00 89.12 116 TYR A O 1
ATOM 938 N N . VAL A 1 117 ? 10.704 -1.306 6.918 1.00 85.12 117 VAL A N 1
ATOM 939 C CA . VAL A 1 117 ? 11.556 -1.219 8.108 1.00 85.12 117 VAL A CA 1
ATOM 940 C C . VAL A 1 117 ? 10.718 -0.670 9.253 1.00 85.12 117 VAL A C 1
ATOM 942 O O . VAL A 1 117 ? 10.204 0.446 9.184 1.00 85.12 117 VAL A O 1
ATOM 945 N N . ARG A 1 118 ? 10.562 -1.460 10.319 1.00 82.81 118 ARG A N 1
ATOM 946 C CA . ARG A 1 118 ? 9.834 -1.011 11.508 1.00 82.81 118 ARG A CA 1
ATOM 947 C C . ARG A 1 118 ? 10.574 0.132 12.186 1.00 82.81 118 ARG A C 1
ATOM 949 O O . ARG A 1 118 ? 11.779 0.043 12.412 1.00 82.81 118 ARG A O 1
ATOM 956 N N . ILE A 1 119 ? 9.816 1.143 12.600 1.00 84.75 119 ILE A N 1
ATOM 957 C CA . ILE A 1 119 ? 10.315 2.138 13.545 1.00 84.75 119 ILE A CA 1
ATOM 958 C C . ILE A 1 119 ? 10.743 1.460 14.859 1.00 84.75 119 ILE A C 1
ATOM 960 O O . ILE A 1 119 ? 10.125 0.463 15.261 1.00 84.75 119 ILE A O 1
ATOM 964 N N . PRO A 1 120 ? 11.774 1.985 15.544 1.00 88.88 120 PRO A N 1
ATOM 965 C CA . PRO A 1 120 ? 12.196 1.470 16.837 1.00 88.88 120 PRO A CA 1
ATOM 966 C C . PRO A 1 120 ? 11.036 1.436 17.848 1.00 88.88 120 PRO A C 1
ATOM 968 O O . PRO A 1 120 ? 10.181 2.330 17.828 1.00 88.88 120 PRO A O 1
ATOM 971 N N . PRO A 1 121 ? 11.003 0.458 18.774 1.00 88.69 121 PRO A N 1
ATOM 972 C CA . PRO A 1 121 ? 9.924 0.332 19.756 1.00 88.69 121 PRO A CA 1
ATOM 973 C C . PRO A 1 121 ? 9.677 1.605 20.572 1.00 88.69 121 PRO A C 1
ATOM 975 O O . PRO A 1 121 ? 8.532 1.957 20.835 1.00 88.69 121 PRO A O 1
ATOM 978 N N . GLU A 1 122 ? 10.735 2.330 20.931 1.00 91.38 122 GLU A N 1
ATOM 979 C CA . GLU A 1 122 ? 10.636 3.584 21.684 1.00 91.38 122 GLU A CA 1
ATOM 980 C C . GLU A 1 122 ? 9.914 4.684 20.898 1.00 91.38 122 GLU A C 1
ATOM 982 O O . GLU A 1 122 ? 9.059 5.383 21.442 1.00 91.38 122 GLU A O 1
ATOM 987 N N . GLU A 1 123 ? 10.221 4.821 19.606 1.00 88.56 123 GLU A N 1
ATOM 988 C CA . GLU A 1 123 ? 9.540 5.774 18.726 1.00 88.56 123 GLU A CA 1
ATOM 989 C C . GLU A 1 123 ? 8.077 5.368 18.524 1.00 88.56 123 GLU A C 1
ATOM 991 O O . GLU A 1 123 ? 7.179 6.212 18.541 1.00 88.56 123 GLU A O 1
ATOM 996 N N . HIS A 1 124 ? 7.817 4.064 18.402 1.00 86.81 124 HIS A N 1
ATOM 997 C CA . HIS A 1 124 ? 6.460 3.543 18.313 1.00 86.81 124 HIS A CA 1
ATOM 998 C C . HIS A 1 124 ? 5.633 3.881 19.560 1.00 86.81 124 HIS A C 1
ATOM 1000 O O . HIS A 1 124 ? 4.520 4.391 19.433 1.00 86.81 124 HIS A O 1
ATOM 1006 N N . LEU A 1 125 ? 6.183 3.660 20.759 1.00 90.31 125 LEU A N 1
ATOM 1007 C CA . LEU A 1 125 ? 5.521 3.983 22.026 1.00 90.31 125 LEU A CA 1
ATOM 1008 C C . LEU A 1 125 ? 5.216 5.480 22.143 1.00 90.31 125 LEU A C 1
ATOM 1010 O O . LEU A 1 125 ? 4.102 5.837 22.526 1.00 90.31 125 LEU A O 1
ATOM 1014 N N . LYS A 1 126 ? 6.156 6.349 21.745 1.00 91.75 126 LYS A N 1
ATOM 1015 C CA . LYS A 1 126 ? 5.936 7.804 21.699 1.00 91.75 126 LYS A CA 1
ATOM 1016 C C . LYS A 1 126 ? 4.778 8.167 20.765 1.00 91.75 126 LYS A C 1
ATOM 1018 O O . LYS A 1 126 ? 3.844 8.839 21.194 1.00 91.75 126 LYS A O 1
ATOM 1023 N N . LYS A 1 127 ? 4.765 7.641 19.532 1.00 86.88 127 LYS A N 1
ATOM 1024 C CA . LYS A 1 127 ? 3.674 7.876 18.562 1.00 86.88 127 LYS A CA 1
ATOM 1025 C C . LYS A 1 127 ? 2.311 7.407 19.094 1.00 86.88 127 LYS A C 1
ATOM 1027 O O . LYS A 1 127 ? 1.306 8.093 18.901 1.00 86.88 127 LYS A O 1
ATOM 1032 N N . VAL A 1 128 ? 2.259 6.268 19.790 1.00 88.81 128 VAL A N 1
ATOM 1033 C CA . VAL A 1 128 ? 1.024 5.761 20.417 1.00 88.81 128 VAL A CA 1
ATOM 1034 C C . VAL A 1 128 ? 0.551 6.690 21.537 1.00 88.81 128 VAL A C 1
ATOM 1036 O O . VAL A 1 128 ? -0.626 7.051 21.563 1.00 88.81 128 VAL A O 1
ATOM 1039 N N . GLN A 1 129 ? 1.450 7.126 22.423 1.00 92.12 129 GLN A N 1
ATOM 1040 C CA . GLN A 1 129 ? 1.123 8.058 23.508 1.00 92.12 129 GLN A CA 1
ATOM 1041 C C . GLN A 1 129 ? 0.609 9.399 22.972 1.00 92.12 129 GLN A C 1
ATOM 1043 O O . GLN A 1 129 ? -0.429 9.885 23.419 1.00 92.12 129 GLN A O 1
ATOM 1048 N N . GLU A 1 130 ? 1.271 9.970 21.966 1.00 92.12 130 GLU A N 1
ATOM 1049 C CA . GLU A 1 130 ? 0.831 11.209 21.316 1.00 92.12 130 GLU A CA 1
ATOM 1050 C C . GLU A 1 130 ? -0.543 11.065 20.652 1.00 92.12 130 GLU A C 1
ATOM 1052 O O . GLU A 1 130 ? -1.360 11.987 20.691 1.00 92.12 130 GLU A O 1
ATOM 1057 N N . SER A 1 131 ? -0.817 9.915 20.028 1.00 88.75 131 SER A N 1
ATOM 1058 C CA . SER A 1 131 ? -2.123 9.632 19.430 1.00 88.75 131 SER A CA 1
ATOM 1059 C C . SER A 1 131 ? -3.219 9.531 20.493 1.00 88.75 131 SER A C 1
ATOM 1061 O O . SER A 1 131 ? -4.301 10.085 20.293 1.00 88.75 131 SER A O 1
ATOM 1063 N N . GLN A 1 132 ? -2.942 8.880 21.627 1.00 91.25 132 GLN A N 1
ATOM 1064 C CA . GLN A 1 132 ? -3.870 8.790 22.759 1.00 91.25 132 GLN A CA 1
ATOM 1065 C C . GLN A 1 132 ? -4.147 10.168 23.373 1.00 91.25 132 GLN A C 1
ATOM 1067 O O . GLN A 1 132 ? -5.302 10.514 23.617 1.00 91.25 132 GLN A O 1
ATOM 1072 N N . GLN A 1 133 ? -3.110 10.988 23.564 1.00 93.62 133 GLN A N 1
ATOM 1073 C CA . GLN A 1 133 ? -3.250 12.356 24.069 1.00 93.62 133 GLN A CA 1
ATOM 1074 C C . GLN A 1 133 ? -4.091 13.227 23.129 1.00 93.62 133 GLN A C 1
ATOM 1076 O O . GLN A 1 133 ? -5.000 13.917 23.592 1.00 93.62 133 GLN A O 1
ATOM 1081 N N . ARG A 1 134 ? -3.849 13.154 21.812 1.00 91.75 134 ARG A N 1
ATOM 1082 C CA . ARG A 1 134 ? -4.658 13.861 20.804 1.00 91.75 134 ARG A CA 1
ATOM 1083 C C . ARG A 1 134 ? -6.124 13.428 20.838 1.00 91.75 134 ARG A C 1
ATOM 1085 O O . ARG A 1 134 ? -7.005 14.282 20.830 1.00 91.75 134 ARG A O 1
ATOM 1092 N N . ALA A 1 135 ? -6.399 12.127 20.935 1.00 91.69 135 ALA A N 1
ATOM 1093 C CA . ALA A 1 135 ? -7.767 11.618 21.033 1.00 91.69 135 ALA A CA 1
ATOM 1094 C C . ALA A 1 135 ? -8.491 12.134 22.293 1.00 91.69 135 ALA A C 1
ATOM 1096 O O . ALA A 1 135 ? -9.626 12.600 22.199 1.00 91.69 135 ALA A O 1
ATOM 1097 N N . LEU A 1 136 ? -7.811 12.132 23.446 1.00 93.94 136 LEU A N 1
ATOM 1098 C CA . LEU A 1 136 ? -8.342 12.669 24.705 1.00 93.94 136 LEU A CA 1
ATOM 1099 C C . LEU A 1 136 ? -8.630 14.174 24.623 1.00 93.94 136 LEU A C 1
ATOM 1101 O O . LEU A 1 136 ? -9.638 14.640 25.150 1.00 93.94 136 LEU A O 1
ATOM 1105 N N . GLN A 1 137 ? -7.764 14.948 23.963 1.00 93.75 137 GLN A N 1
ATOM 1106 C CA . GLN A 1 137 ? -7.981 16.384 23.759 1.00 93.75 137 GLN A CA 1
ATOM 1107 C C . GLN A 1 137 ? -9.204 16.653 22.877 1.00 93.75 137 GLN A C 1
ATOM 1109 O O . GLN A 1 137 ? -10.035 17.485 23.238 1.00 93.75 137 GLN A O 1
ATOM 1114 N N . ILE A 1 138 ? -9.350 15.915 21.773 1.00 93.12 138 ILE A N 1
ATOM 1115 C CA . ILE A 1 138 ? -10.515 16.016 20.881 1.00 93.12 138 ILE A CA 1
ATOM 1116 C C . ILE A 1 138 ? -11.801 15.667 21.639 1.00 93.12 138 ILE A C 1
ATOM 1118 O O . ILE A 1 138 ? -12.811 16.350 21.483 1.00 93.12 138 ILE A O 1
ATOM 1122 N N . GLN A 1 139 ? -11.773 14.635 22.485 1.00 93.12 139 GLN A N 1
ATOM 1123 C CA . GLN A 1 139 ? -12.930 14.249 23.289 1.00 93.12 139 GLN A CA 1
ATOM 1124 C C . GLN A 1 139 ? -13.328 15.352 24.280 1.00 93.12 139 GLN A C 1
ATOM 1126 O O . GLN A 1 139 ? -14.485 15.764 24.292 1.00 93.12 139 GLN A O 1
ATOM 1131 N N . LYS A 1 140 ? -12.363 15.915 25.019 1.00 93.75 140 LYS A N 1
ATOM 1132 C CA . LYS A 1 140 ? -12.607 17.043 25.935 1.00 93.75 140 LYS A CA 1
ATOM 1133 C C . LYS A 1 140 ? -13.152 18.281 25.220 1.00 93.75 140 LYS A C 1
ATOM 1135 O O . LYS A 1 140 ? -13.979 18.994 25.776 1.00 93.75 140 LYS A O 1
ATOM 1140 N N . GLN A 1 141 ? -12.682 18.566 24.004 1.00 91.62 141 GLN A N 1
ATOM 1141 C CA . GLN A 1 141 ? -13.194 19.683 23.202 1.00 91.62 141 GLN A CA 1
ATOM 1142 C C . GLN A 1 141 ? -14.646 19.457 22.775 1.00 91.62 141 GLN A C 1
ATOM 1144 O O . GLN A 1 141 ? -15.454 20.373 22.896 1.00 91.62 141 GLN A O 1
ATOM 1149 N N . LYS A 1 142 ? -14.993 18.239 22.342 1.00 92.31 142 LYS A N 1
ATOM 1150 C CA . LYS A 1 142 ? -16.376 17.878 21.996 1.00 92.31 142 LYS A CA 1
ATOM 1151 C C . LYS A 1 142 ? -17.315 17.952 23.199 1.00 92.31 142 LYS A C 1
ATOM 1153 O O . LYS A 1 142 ? -18.424 18.447 23.060 1.00 92.31 142 LYS A O 1
ATOM 1158 N N . GLU A 1 143 ? -16.871 17.495 24.370 1.00 92.75 143 GLU A N 1
ATOM 1159 C CA . GLU A 1 143 ? -17.651 17.580 25.614 1.00 92.75 143 GLU A CA 1
ATOM 1160 C C . GLU A 1 143 ? -17.920 19.036 26.010 1.00 92.75 143 GLU A C 1
ATOM 1162 O O . GLU A 1 143 ? -19.060 19.384 26.300 1.00 92.75 143 GLU A O 1
ATOM 1167 N N . LYS A 1 144 ? -16.905 19.908 25.933 1.00 92.31 144 LYS A N 1
ATOM 1168 C CA . LYS A 1 144 ? -17.076 21.348 26.184 1.00 92.31 144 LYS A CA 1
ATOM 1169 C C . LYS A 1 144 ? -18.022 22.018 25.188 1.00 92.31 144 LYS A C 1
ATOM 1171 O O . LYS A 1 144 ? -18.842 22.825 25.599 1.00 92.31 144 LYS A O 1
ATOM 1176 N N . GLN A 1 145 ? -17.919 21.686 23.899 1.00 89.81 145 GLN A N 1
ATOM 1177 C CA . GLN A 1 145 ? -18.831 22.215 22.876 1.00 89.81 145 GLN A CA 1
ATOM 1178 C C . GLN A 1 145 ? -20.276 21.773 23.119 1.00 89.81 145 GLN A C 1
ATOM 1180 O O . GLN A 1 145 ? -21.185 22.577 22.963 1.00 89.81 145 GLN A O 1
ATOM 1185 N N . LYS A 1 146 ? -20.487 20.521 23.541 1.00 92.06 146 LYS A N 1
ATOM 1186 C CA . LYS A 1 146 ? -21.819 20.009 23.881 1.00 92.06 146 LYS A CA 1
ATOM 1187 C C . LYS A 1 146 ? -22.409 20.724 25.101 1.00 92.06 146 LYS A C 1
ATOM 1189 O O . LYS A 1 146 ? -23.562 21.115 25.051 1.00 92.06 146 LYS A O 1
ATOM 1194 N N . GLN A 1 147 ? -21.606 20.944 26.146 1.00 88.75 147 GLN A N 1
ATOM 1195 C CA . GLN A 1 147 ? -22.032 21.690 27.339 1.00 88.75 147 GLN A CA 1
ATOM 1196 C C . GLN A 1 147 ? -22.411 23.137 27.009 1.00 88.75 147 GLN A C 1
ATOM 1198 O O . GLN A 1 147 ? -23.431 23.614 27.477 1.00 88.75 147 GLN A O 1
ATOM 1203 N N . GLN A 1 148 ? -21.634 23.811 26.157 1.00 86.31 148 GLN A N 1
ATOM 1204 C CA . GLN A 1 148 ? -21.950 25.175 25.717 1.00 86.31 148 GLN A CA 1
ATOM 1205 C C . GLN A 1 148 ? -23.235 25.241 24.884 1.00 86.31 148 GLN A C 1
ATOM 1207 O O . GLN A 1 148 ? -24.001 26.182 25.039 1.00 86.31 148 GLN A O 1
ATOM 1212 N N . GLN A 1 149 ? -23.488 24.244 24.031 1.00 84.69 149 GLN A N 1
ATOM 1213 C CA . GLN A 1 149 ? -24.734 24.162 23.262 1.00 84.69 149 GLN A CA 1
ATOM 1214 C C . GLN A 1 149 ? -25.952 23.904 24.155 1.00 84.69 149 GLN A C 1
ATOM 1216 O O . GLN A 1 149 ? -26.990 24.515 23.940 1.00 84.69 149 GLN A O 1
ATOM 1221 N N . GLU A 1 150 ? -25.820 23.042 25.166 1.00 85.31 150 GLU A N 1
ATOM 1222 C CA . GLU A 1 150 ? -26.886 22.783 26.146 1.00 85.31 150 GLU A CA 1
ATOM 1223 C C . GLU A 1 150 ? -27.165 24.029 27.011 1.00 85.31 150 GLU A C 1
ATOM 1225 O O . GLU A 1 150 ? -28.320 24.386 27.214 1.00 85.31 150 GLU A O 1
ATOM 1230 N N . GLU A 1 151 ? -26.125 24.750 27.448 1.00 81.69 151 GLU A N 1
ATOM 1231 C CA . GLU A 1 151 ? -26.269 26.016 28.186 1.00 81.69 151 GLU A CA 1
ATOM 1232 C C . GLU A 1 151 ? -26.898 27.143 27.341 1.00 81.69 151 GLU A C 1
ATOM 1234 O O . GLU A 1 151 ? -2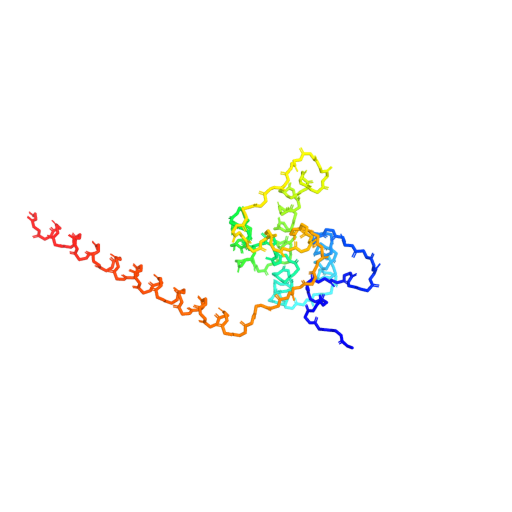7.625 27.974 27.884 1.00 81.69 151 GLU A O 1
ATOM 1239 N N . GLU A 1 152 ? -26.637 27.193 26.029 1.00 77.06 152 GLU A N 1
ATOM 1240 C CA . GLU A 1 152 ? -27.270 28.151 25.109 1.00 77.06 152 GLU A CA 1
ATOM 1241 C C . GLU A 1 152 ? -28.735 27.798 24.792 1.00 77.06 152 GLU A C 1
ATOM 1243 O O . GLU A 1 152 ? -29.550 28.710 24.652 1.00 77.06 152 GLU A O 1
ATOM 1248 N N . GLU A 1 153 ? -29.089 26.509 24.702 1.00 73.44 153 GLU A N 1
ATOM 1249 C CA . GLU A 1 153 ? -30.477 26.058 24.504 1.00 73.44 153 GLU A CA 1
ATOM 1250 C C . GLU A 1 153 ? -31.350 26.275 25.750 1.00 73.44 153 GLU A C 1
ATOM 1252 O O . GLU A 1 153 ? -32.504 26.673 25.610 1.00 73.44 153 GLU A O 1
ATOM 1257 N N . ASP A 1 154 ? -30.807 26.089 26.958 1.00 73.75 154 ASP A N 1
ATOM 1258 C CA . ASP A 1 154 ? -31.533 26.312 28.222 1.00 73.75 154 ASP A CA 1
ATOM 1259 C C . ASP A 1 154 ? -31.728 27.808 28.565 1.00 73.75 154 ASP A C 1
ATOM 1261 O O . ASP A 1 154 ? -32.474 28.153 29.487 1.00 73.75 154 ASP A O 1
ATOM 1265 N N . ALA A 1 155 ? -31.055 28.715 27.848 1.00 69.50 155 ALA A N 1
ATOM 1266 C CA . ALA A 1 155 ? -31.117 30.162 28.068 1.00 69.50 155 ALA A CA 1
ATOM 1267 C C . ALA A 1 155 ? -32.212 30.890 27.253 1.00 69.50 155 ALA A C 1
ATOM 1269 O O . ALA A 1 155 ? -32.322 32.118 27.369 1.00 69.50 155 ALA A O 1
ATOM 1270 N N . TYR A 1 156 ? -33.010 30.173 26.449 1.00 52.78 156 TYR A N 1
ATOM 1271 C CA . TYR A 1 156 ? -34.081 30.713 25.592 1.00 52.78 156 TYR A CA 1
ATOM 1272 C C . TYR A 1 156 ? -35.458 30.137 25.948 1.00 52.78 156 TYR A C 1
ATOM 1274 O O . TYR A 1 156 ? -36.436 30.923 25.954 1.00 52.78 156 TYR A O 1
#

Sequence (156 aa):
MSAEGNLHNPALYAGTHPPVWQVSLEYLHLALEHPCPTSYSRGHVFKLLHHCLSMPENFDLRYRLSKTSRVEDMIGVVEALRDRMSPYHTGEKAWEPDPASEQARLPMPPWLCQPYVRIPPEEHLKKVQESQQRALQIQKQKEKQKQQQEEEEDAY

pLDDT: mean 92.84, std 6.41, range [52.78, 98.62]

Secondary structure (DSSP, 8-state):
---HHHHH-TTTTTT---BHHHHHHHHHHHHHHS---HHHHHHHHHHHTHHHHTSGGGHHHHHHHHH--SHHHHHHHHHHHHHHHHHHHHTSS-----TTSSGGGSSS-TTB--PPPPPPHHHHHHHHHHHHHHHHHHHHHHHHHHHHHHHHHTT-

Foldseek 3Di:
DDDQQCLQFVCPPVPFWDFLLVVLLVVLVVCVVPPDQQVVNLVSNCNNLVLVCLDPVNVVLVVQSVPDRDSVSVNVSSVVSCVVCVCCVVVVDPDDDDCPDPQVVDPDHSRIRGGDDDDDPVVVVVVVVVVVVVVVVVVVVVVVVVVVVVVVVVVD

Organism: Portunus trituberculatus (NCBI:txid210409)